Protein AF-A0A6M4A938-F1 (afdb_monomer)

pLDDT: mean 79.96, std 5.41, range [51.84, 86.44]

Solvent-accessible surface area (backbone atoms only — not comparable to full-atom values): 3187 Å² total; per-residue (Å²): 118,51,76,50,72,44,97,87,71,51,30,32,40,38,33,78,48,61,55,93,91,40,81,45,73,48,72,72,43,48,50,78,88,49,49,74,64,59,48,49,50,55,49,50,56,54,49,63,72,51,74,116

Sequence (52 aa):
MYLSVNANGARYSHMAYRLNQRRNTLASGKYPDISLLHARDQRMAARELTAS

Organism: NCBI:txid2495591

InterPro domains:
  IPR025166 Integrase, DNA-binding domain [PF13356] (1-51)
  IPR038488 Integrase, DNA-binding domain superfamily [G3DSA:3.30.160.390] (1-52)

Foldseek 3Di:
DDWDQDPVRWIWDKDWDAAPNDIDIDTLGTPPVPPPVSSVVVVVVVVVVRPD

Nearest PDB structures (foldseek):
  3rmp-assembly1_C  TM=9.339E-01  e=4.266E-04  Yersinia pestis
  3jtz-assembly1_A  TM=8.886E-01  e=1.362E-03  Yersinia pestis
  3ju0-assembly1_A  TM=9.017E-01  e=2.769E-03  Pectobacterium atrosepticum
  4u1e-assembly1_G  TM=5.613E-01  e=8.611E-01  Saccharomyces cerevisiae S288C
  2d35-assembly1_A  TM=3.351E-01  e=4.912E+00  Escherichia coli

Radius of gyration: 11.85 Å; Cα contacts (8 Å, |Δi|>4): 65; chains: 1; bounding box: 28×15×31 Å

Structure (mmCIF, N/CA/C/O backbone):
data_AF-A0A6M4A938-F1
#
_entry.id   AF-A0A6M4A938-F1
#
loop_
_atom_site.group_PDB
_atom_site.id
_atom_site.type_symbol
_atom_site.label_atom_id
_atom_site.label_alt_id
_atom_site.label_comp_id
_atom_site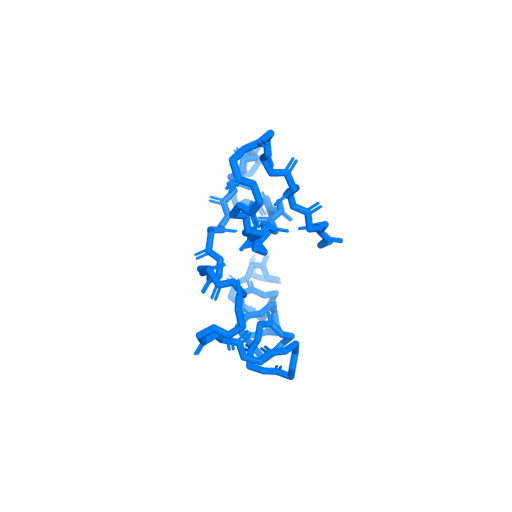.label_asym_id
_atom_site.label_entity_id
_atom_site.label_seq_id
_atom_site.pdbx_PDB_ins_code
_atom_site.Cartn_x
_atom_site.Cartn_y
_atom_site.Cartn_z
_atom_site.occupancy
_atom_site.B_iso_or_equiv
_atom_site.auth_seq_id
_atom_site.auth_comp_id
_atom_site.auth_asym_id
_atom_site.auth_atom_id
_atom_site.pdbx_PDB_model_num
ATOM 1 N N . MET A 1 1 ? -1.404 7.846 -1.554 1.00 74.56 1 MET A N 1
ATOM 2 C CA . MET A 1 1 ? -1.069 6.627 -2.318 1.00 74.56 1 MET A CA 1
ATOM 3 C C . MET A 1 1 ? -0.045 7.034 -3.352 1.00 74.56 1 MET A C 1
ATOM 5 O O . MET A 1 1 ? -0.247 8.073 -3.969 1.00 74.56 1 MET A O 1
ATOM 9 N N . TYR A 1 2 ? 1.041 6.283 -3.483 1.00 77.94 2 TYR A N 1
ATOM 10 C CA . TYR A 1 2 ? 2.098 6.549 -4.455 1.00 77.94 2 TYR A CA 1
ATOM 11 C C . TYR A 1 2 ? 2.541 5.237 -5.100 1.00 77.94 2 TYR A C 1
ATOM 13 O O . TYR A 1 2 ? 2.441 4.168 -4.493 1.00 77.94 2 TYR A O 1
ATOM 21 N N . LEU A 1 3 ? 3.011 5.328 -6.340 1.00 81.25 3 LEU A N 1
ATOM 22 C CA . LEU A 1 3 ? 3.591 4.202 -7.055 1.00 81.25 3 LEU A CA 1
ATOM 23 C C . LEU A 1 3 ? 5.107 4.262 -6.872 1.00 81.25 3 LEU A C 1
ATOM 25 O O . LEU A 1 3 ? 5.741 5.218 -7.308 1.00 81.25 3 LEU A O 1
ATOM 29 N N . SER A 1 4 ? 5.678 3.262 -6.210 1.00 81.94 4 SER A N 1
ATOM 30 C CA . SER A 1 4 ? 7.128 3.090 -6.162 1.00 81.94 4 SER A CA 1
ATOM 31 C C . SER A 1 4 ? 7.559 2.383 -7.432 1.00 81.94 4 SER A C 1
ATOM 33 O O . SER A 1 4 ? 7.112 1.264 -7.686 1.00 81.94 4 SER A O 1
ATOM 35 N N . VAL A 1 5 ? 8.402 3.030 -8.229 1.00 83.69 5 VAL A N 1
ATOM 36 C CA . VAL A 1 5 ? 9.001 2.438 -9.425 1.00 83.69 5 VAL A CA 1
ATOM 37 C C . VAL A 1 5 ? 10.451 2.118 -9.094 1.00 83.69 5 VAL A C 1
ATOM 39 O O . VAL A 1 5 ? 11.236 3.018 -8.811 1.00 83.69 5 VAL A O 1
ATOM 42 N N . ASN A 1 6 ? 10.791 0.835 -9.085 1.00 83.81 6 ASN A N 1
ATOM 43 C CA . ASN A 1 6 ? 12.152 0.382 -8.830 1.00 83.81 6 ASN A CA 1
ATOM 44 C C . ASN A 1 6 ? 12.971 0.414 -10.128 1.00 83.81 6 ASN A C 1
ATOM 46 O O . ASN A 1 6 ? 12.421 0.290 -11.222 1.00 83.81 6 ASN A O 1
ATOM 50 N N . ALA A 1 7 ? 14.298 0.510 -10.005 1.00 85.00 7 ALA A N 1
ATOM 51 C CA . ALA A 1 7 ? 15.218 0.530 -11.150 1.00 85.00 7 ALA A CA 1
ATOM 52 C C . ALA A 1 7 ? 15.123 -0.730 -12.037 1.00 85.00 7 ALA A C 1
ATOM 54 O O . ALA A 1 7 ? 15.420 -0.678 -13.223 1.00 85.00 7 ALA A O 1
ATOM 55 N N . ASN A 1 8 ? 14.648 -1.850 -11.482 1.00 84.06 8 ASN A N 1
ATOM 56 C CA . ASN A 1 8 ? 14.374 -3.093 -12.210 1.00 84.06 8 ASN A CA 1
ATOM 57 C C . ASN A 1 8 ? 13.017 -3.100 -12.954 1.00 84.06 8 ASN A C 1
ATOM 59 O O . ASN A 1 8 ? 12.590 -4.144 -13.440 1.00 84.06 8 ASN A O 1
ATOM 63 N N . GLY A 1 9 ? 12.300 -1.971 -12.995 1.00 79.62 9 GLY A N 1
ATOM 64 C CA . GLY A 1 9 ? 10.997 -1.831 -13.653 1.00 79.62 9 GLY A CA 1
ATOM 65 C C . GLY A 1 9 ? 9.806 -2.344 -12.838 1.00 79.62 9 GLY A C 1
ATOM 66 O O . GLY A 1 9 ? 8.657 -2.188 -13.260 1.00 79.62 9 GLY A O 1
ATOM 67 N N . ALA A 1 10 ? 10.037 -2.925 -11.656 1.00 81.06 10 ALA A N 1
ATOM 68 C CA . ALA A 1 10 ? 8.954 -3.348 -10.781 1.00 81.06 10 ALA A CA 1
ATOM 69 C C . ALA A 1 10 ? 8.231 -2.126 -10.201 1.00 81.06 10 ALA A C 1
ATOM 71 O O . ALA A 1 10 ? 8.848 -1.198 -9.675 1.00 81.06 10 ALA A O 1
ATOM 72 N N . ARG A 1 11 ? 6.902 -2.136 -10.296 1.00 83.12 11 ARG A N 1
ATOM 73 C CA . ARG A 1 11 ? 6.040 -1.051 -9.833 1.00 83.12 11 ARG A CA 1
ATOM 74 C C . ARG A 1 11 ? 5.204 -1.550 -8.671 1.00 83.12 11 ARG A C 1
ATOM 76 O O . ARG A 1 11 ? 4.508 -2.545 -8.820 1.0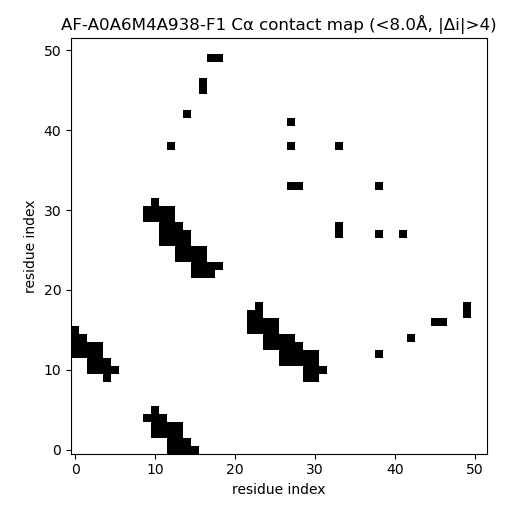0 83.12 11 ARG A O 1
ATOM 83 N N . TYR A 1 12 ? 5.255 -0.869 -7.537 1.00 80.31 12 TYR A N 1
ATOM 84 C CA . TYR A 1 12 ? 4.537 -1.262 -6.329 1.00 80.31 12 TYR A CA 1
ATOM 85 C C . TYR A 1 12 ? 3.654 -0.129 -5.842 1.00 80.31 12 TYR A C 1
ATOM 87 O O . TYR A 1 12 ? 4.123 0.993 -5.626 1.00 80.31 12 TYR A O 1
ATOM 95 N N . SER A 1 13 ? 2.375 -0.425 -5.646 1.00 79.06 13 SER A N 1
ATOM 96 C CA . SER A 1 13 ? 1.451 0.529 -5.049 1.00 79.06 13 SER A CA 1
ATOM 97 C C . SER A 1 13 ? 1.594 0.502 -3.532 1.00 79.06 13 SER A C 1
ATOM 99 O O . SER A 1 13 ? 1.326 -0.517 -2.895 1.00 79.06 13 SER A O 1
ATOM 101 N N . HIS A 1 14 ? 1.990 1.638 -2.960 1.00 81.19 14 HIS A N 1
ATOM 102 C CA . HIS A 1 14 ? 2.109 1.815 -1.520 1.00 81.19 14 HIS A CA 1
ATOM 103 C C . HIS A 1 14 ? 1.135 2.879 -1.014 1.00 81.19 14 HIS A C 1
ATOM 105 O O . HIS A 1 14 ? 0.893 3.928 -1.634 1.00 81.19 14 HIS A O 1
ATOM 111 N N . MET A 1 15 ? 0.608 2.634 0.180 1.00 81.81 15 MET A N 1
ATOM 112 C CA . MET A 1 15 ? -0.241 3.569 0.893 1.00 81.81 15 MET A CA 1
ATOM 113 C C . MET A 1 15 ? 0.231 3.724 2.333 1.00 81.81 15 MET A C 1
ATOM 115 O O . MET A 1 15 ? 0.173 2.792 3.124 1.00 81.81 15 MET A O 1
ATOM 119 N N . ALA A 1 16 ? 0.635 4.939 2.695 1.00 81.38 16 ALA A N 1
ATOM 120 C CA . ALA A 1 16 ? 0.818 5.291 4.094 1.00 81.38 16 ALA A CA 1
ATOM 121 C C . ALA A 1 16 ? -0.546 5.537 4.761 1.00 81.38 16 ALA A C 1
ATOM 123 O O . ALA A 1 16 ? -1.390 6.241 4.199 1.00 81.38 16 ALA A O 1
ATOM 124 N N . TYR A 1 17 ? -0.734 4.993 5.959 1.00 82.38 17 TYR A N 1
ATOM 125 C CA . TYR A 1 17 ? -1.880 5.237 6.836 1.00 82.38 17 TYR A CA 1
ATOM 126 C C . TYR A 1 17 ? -1.397 5.417 8.282 1.00 82.38 17 TYR A C 1
ATOM 128 O O . TYR A 1 17 ? -0.223 5.187 8.590 1.00 82.38 17 TYR A O 1
ATOM 136 N N . ARG A 1 18 ? -2.274 5.897 9.167 1.00 79.62 18 ARG A N 1
ATOM 137 C CA . ARG A 1 18 ? -1.954 6.117 10.582 1.00 79.62 18 ARG A CA 1
ATOM 138 C C . ARG A 1 18 ? -2.971 5.416 11.454 1.00 79.62 18 ARG A C 1
ATOM 140 O O . ARG A 1 18 ? -4.101 5.862 11.476 1.00 79.62 18 ARG A O 1
ATOM 147 N N . LEU A 1 19 ? -2.557 4.397 12.192 1.00 81.25 19 LEU A N 1
ATOM 148 C CA . LEU A 1 19 ? -3.401 3.707 13.165 1.00 81.25 19 LEU A CA 1
ATOM 149 C C . LEU A 1 19 ? -2.767 3.871 14.546 1.00 81.25 19 LEU A C 1
ATOM 151 O O . LEU A 1 19 ? -1.558 3.676 14.676 1.00 81.25 19 LEU A O 1
ATOM 155 N N . ASN A 1 20 ? -3.548 4.252 15.560 1.00 81.31 20 ASN A N 1
ATOM 156 C CA . ASN A 1 20 ? -3.067 4.446 16.937 1.00 81.31 20 ASN A CA 1
ATOM 157 C C . ASN A 1 20 ? -1.831 5.364 17.022 1.00 81.31 20 ASN A C 1
ATOM 159 O O . ASN A 1 20 ? -0.828 5.025 17.642 1.00 81.31 20 ASN A O 1
ATOM 163 N N . GLN A 1 21 ? -1.865 6.498 16.311 1.00 81.94 21 GLN A N 1
ATOM 164 C CA . GLN A 1 21 ? -0.754 7.459 16.174 1.00 81.94 21 GLN A CA 1
ATOM 165 C C . GLN A 1 21 ? 0.548 6.916 15.546 1.00 81.94 21 GLN A C 1
ATOM 167 O O . GLN A 1 21 ? 1.504 7.669 15.356 1.00 81.94 21 GLN A O 1
ATOM 172 N N . ARG A 1 22 ? 0.585 5.650 15.113 1.00 85.06 22 ARG A N 1
ATOM 173 C CA . ARG A 1 22 ? 1.720 5.056 14.403 1.00 85.06 22 ARG A CA 1
ATOM 174 C C . ARG A 1 22 ? 1.518 5.139 12.894 1.00 85.06 22 ARG A C 1
ATOM 176 O O . ARG A 1 22 ? 0.475 4.758 12.364 1.00 85.06 22 ARG A O 1
ATOM 183 N N . ARG A 1 23 ? 2.539 5.618 12.179 1.00 83.56 23 ARG A N 1
ATOM 184 C CA . ARG A 1 23 ? 2.569 5.593 10.711 1.00 83.56 23 ARG A CA 1
ATOM 185 C C . ARG A 1 23 ? 2.929 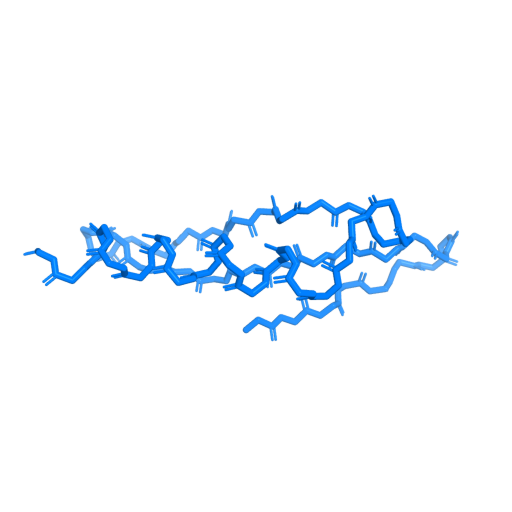4.187 10.236 1.00 83.56 23 ARG A C 1
ATOM 187 O O . ARG A 1 23 ? 4.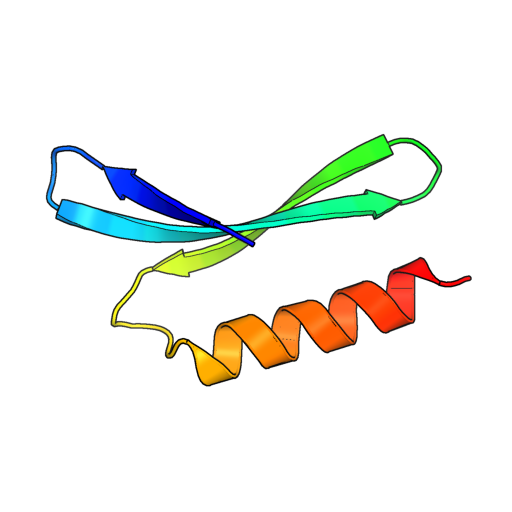016 3.705 10.535 1.00 83.56 23 ARG A O 1
ATOM 194 N N . ASN A 1 24 ? 2.047 3.592 9.444 1.00 84.31 24 ASN A N 1
ATOM 195 C CA . ASN A 1 24 ? 2.256 2.305 8.793 1.00 84.31 24 ASN A CA 1
ATOM 196 C C . ASN A 1 24 ? 2.158 2.466 7.272 1.00 84.31 24 ASN A C 1
ATOM 198 O O . ASN A 1 24 ? 1.579 3.433 6.766 1.00 84.31 24 ASN A O 1
ATOM 202 N N . THR A 1 25 ? 2.728 1.510 6.544 1.00 83.50 25 THR A N 1
ATOM 203 C CA . THR A 1 25 ? 2.676 1.465 5.081 1.00 83.50 25 THR A CA 1
ATOM 204 C C . THR A 1 25 ? 2.047 0.148 4.659 1.00 83.50 25 THR A C 1
ATOM 206 O O . THR A 1 25 ? 2.571 -0.915 4.973 1.00 83.50 25 THR A O 1
ATOM 209 N N . LEU A 1 26 ? 0.931 0.226 3.942 1.00 80.50 26 LEU A N 1
ATOM 210 C CA . LEU A 1 26 ? 0.282 -0.910 3.306 1.00 80.50 26 LEU A CA 1
ATOM 211 C C . LEU A 1 26 ? 0.830 -1.057 1.882 1.00 80.50 26 LEU A C 1
ATOM 213 O O . LEU A 1 26 ? 0.778 -0.105 1.095 1.00 80.50 26 LEU A O 1
ATOM 217 N N . ALA A 1 27 ? 1.354 -2.235 1.553 1.00 78.12 27 ALA A N 1
ATOM 218 C CA . ALA A 1 27 ? 1.683 -2.600 0.183 1.00 78.12 27 ALA A 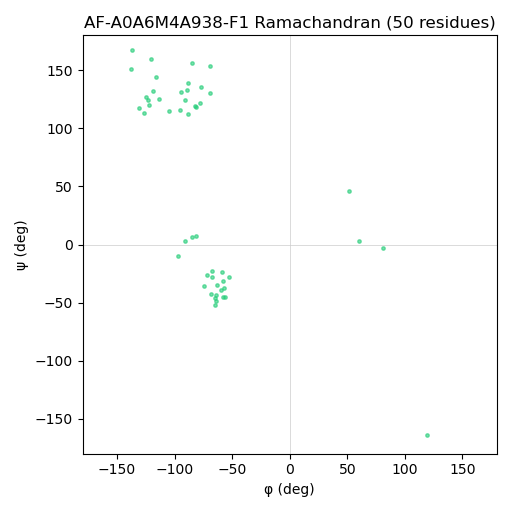CA 1
ATOM 219 C C . ALA A 1 27 ? 0.439 -3.219 -0.460 1.00 78.12 27 ALA A C 1
ATOM 221 O O . ALA A 1 27 ? 0.017 -4.303 -0.071 1.00 78.12 27 ALA A O 1
ATOM 222 N N . SER A 1 28 ? -0.150 -2.527 -1.436 1.00 73.94 28 SER A N 1
ATOM 223 C CA . SER A 1 28 ? -1.289 -3.054 -2.198 1.00 73.94 28 SER A CA 1
ATOM 224 C C . SER A 1 28 ? -0.844 -4.164 -3.150 1.00 73.94 28 SER A C 1
ATOM 226 O O . SER A 1 28 ? -1.643 -5.032 -3.466 1.00 73.94 28 SER A O 1
ATOM 228 N N . GLY A 1 29 ? 0.435 -4.128 -3.562 1.00 76.25 29 GLY A N 1
ATOM 229 C CA . GLY A 1 29 ? 1.171 -5.137 -4.332 1.00 76.25 29 GLY A CA 1
ATOM 230 C C . GLY A 1 29 ? 1.694 -4.625 -5.687 1.00 76.25 29 GLY A C 1
ATOM 231 O O . GLY A 1 29 ? 1.844 -3.410 -5.873 1.00 76.25 29 GLY A O 1
ATOM 232 N N . LYS A 1 30 ? 2.076 -5.541 -6.592 1.00 79.62 30 LYS A N 1
ATOM 233 C CA . LYS A 1 30 ? 2.848 -5.241 -7.813 1.00 79.62 30 LYS A CA 1
ATOM 234 C C . LYS A 1 30 ? 1.939 -4.910 -9.003 1.00 79.62 30 LYS A C 1
ATOM 236 O O . LYS A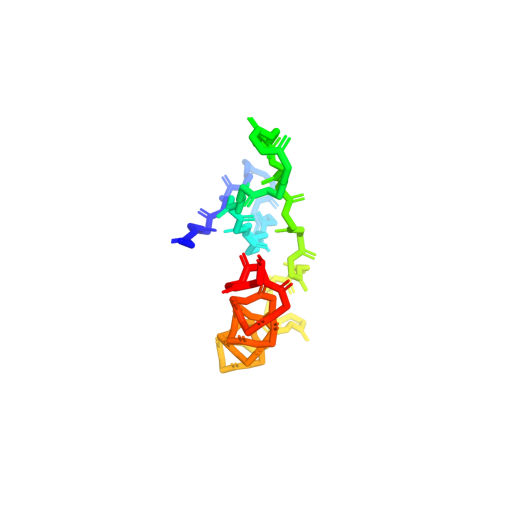 1 30 ? 0.986 -5.610 -9.297 1.00 79.62 30 LYS A O 1
ATOM 241 N N . TYR A 1 31 ? 2.241 -3.837 -9.715 1.00 71.81 31 TYR A N 1
ATOM 242 C CA . TYR A 1 31 ? 1.600 -3.482 -10.977 1.00 71.81 31 TYR A CA 1
ATOM 243 C C . TYR A 1 31 ? 2.360 -4.146 -12.143 1.00 71.81 31 TYR A C 1
ATOM 245 O O . TYR A 1 31 ? 3.597 -4.095 -12.146 1.00 71.81 31 TYR A O 1
ATOM 253 N N . PRO A 1 32 ? 1.683 -4.693 -13.172 1.00 78.06 32 PRO A N 1
ATOM 254 C CA . PRO A 1 32 ? 0.246 -4.611 -13.456 1.00 78.06 32 PRO A CA 1
ATOM 255 C C . PRO A 1 32 ? -0.602 -5.742 -12.856 1.00 78.06 32 PRO A C 1
ATOM 257 O O . PRO A 1 32 ? -1.807 -5.742 -13.089 1.00 78.06 32 PRO A O 1
ATOM 260 N N . ASP A 1 33 ? -0.005 -6.660 -12.087 1.00 78.81 33 ASP A N 1
ATOM 261 C CA . ASP A 1 33 ? -0.700 -7.813 -11.480 1.00 78.81 33 ASP A CA 1
ATOM 262 C C . ASP A 1 33 ? -1.944 -7.384 -10.682 1.00 78.81 33 ASP A C 1
ATOM 264 O O . ASP A 1 33 ? -2.920 -8.122 -10.575 1.00 78.81 33 ASP A O 1
ATOM 268 N N . ILE A 1 34 ? -1.928 -6.153 -10.163 1.00 75.50 34 ILE A N 1
ATOM 269 C CA . ILE A 1 34 ? -3.032 -5.537 -9.438 1.00 75.50 34 ILE A CA 1
ATOM 270 C C . ILE A 1 34 ? -3.415 -4.227 -10.118 1.00 75.50 34 ILE A C 1
ATOM 272 O O . ILE A 1 34 ? -2.588 -3.325 -10.302 1.00 75.50 34 ILE A O 1
ATOM 276 N N . SER A 1 35 ? -4.691 -4.111 -10.485 1.00 79.69 35 SER A N 1
ATOM 277 C CA . SER A 1 35 ? -5.204 -2.915 -11.143 1.00 79.69 35 SER A CA 1
ATOM 278 C C . SER A 1 35 ? -5.244 -1.719 -10.185 1.00 79.69 35 SER A C 1
ATOM 280 O O . SER A 1 35 ? -5.393 -1.850 -8.966 1.00 79.69 35 SER A O 1
ATOM 282 N N . LEU A 1 36 ? -5.156 -0.512 -10.751 1.00 77.44 36 LEU A N 1
ATOM 283 C CA . LEU A 1 36 ? -5.289 0.739 -9.996 1.00 77.44 36 LEU A CA 1
ATOM 284 C C . LEU A 1 36 ? -6.627 0.839 -9.253 1.00 77.44 36 LEU A C 1
ATOM 286 O O . LEU A 1 36 ? -6.684 1.471 -8.201 1.00 77.44 36 LEU A O 1
ATOM 290 N N . LEU A 1 37 ? -7.686 0.238 -9.804 1.00 82.69 37 LEU A N 1
ATOM 291 C CA . LEU A 1 37 ? -9.004 0.190 -9.179 1.00 82.69 37 LEU A CA 1
ATOM 292 C C . LEU A 1 37 ? -8.951 -0.631 -7.888 1.00 82.69 37 LEU A C 1
ATOM 294 O O . LEU A 1 37 ? -9.256 -0.108 -6.8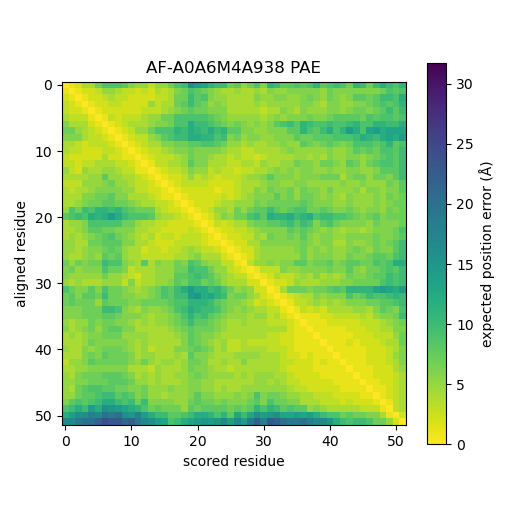23 1.00 82.69 37 LEU A O 1
ATOM 298 N N . HIS A 1 38 ? -8.418 -1.851 -7.959 1.00 82.31 38 HIS A N 1
ATOM 299 C CA . HIS A 1 38 ? -8.312 -2.740 -6.802 1.00 82.31 38 HIS A CA 1
ATOM 300 C C . HIS A 1 38 ? -7.467 -2.127 -5.672 1.00 82.31 38 HIS A C 1
ATOM 302 O O . HIS A 1 38 ? -7.803 -2.206 -4.492 1.00 82.31 38 HIS A O 1
ATOM 308 N N . ALA A 1 39 ? -6.379 -1.441 -6.030 1.00 81.38 39 ALA A N 1
ATOM 309 C CA . ALA A 1 39 ? -5.546 -0.745 -5.056 1.00 81.38 39 ALA A CA 1
ATOM 310 C C . ALA A 1 39 ? -6.265 0.461 -4.404 1.00 81.38 39 ALA A C 1
ATOM 312 O O . ALA A 1 39 ? -5.970 0.817 -3.259 1.00 81.38 39 ALA A O 1
ATOM 313 N N . ARG A 1 40 ? -7.222 1.095 -5.101 1.00 84.25 40 ARG A N 1
ATOM 314 C CA . ARG A 1 40 ? -8.088 2.144 -4.531 1.00 84.25 40 ARG A CA 1
ATOM 315 C C . ARG A 1 40 ? -9.151 1.568 -3.599 1.00 84.25 40 ARG A C 1
ATOM 317 O O . ARG A 1 40 ? -9.410 2.198 -2.575 1.00 84.25 40 ARG A O 1
ATOM 324 N N . ASP A 1 41 ? -9.694 0.394 -3.901 1.00 86.44 41 ASP A N 1
ATOM 325 C CA . ASP A 1 41 ? -10.671 -0.283 -3.041 1.00 86.44 41 ASP A CA 1
ATO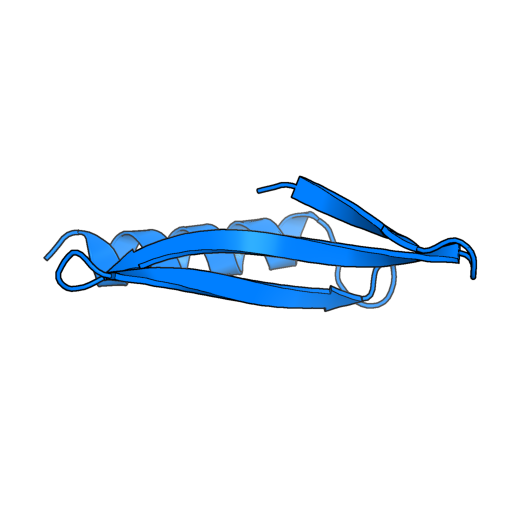M 326 C C . ASP A 1 41 ? -10.030 -0.687 -1.707 1.00 86.44 41 ASP A C 1
ATOM 328 O O . ASP A 1 41 ? -10.535 -0.341 -0.638 1.00 86.44 41 ASP A O 1
ATOM 332 N N . GLN A 1 42 ? -8.829 -1.278 -1.749 1.00 82.25 42 GLN A N 1
ATOM 333 C CA . GLN A 1 42 ? -8.045 -1.583 -0.542 1.00 82.25 42 GLN A CA 1
ATOM 334 C C . GLN A 1 42 ? -7.760 -0.335 0.307 1.00 82.25 42 GLN A C 1
ATOM 336 O O . GLN A 1 42 ? -7.791 -0.387 1.537 1.00 82.25 42 GLN A O 1
ATOM 341 N N . ARG A 1 43 ? -7.514 0.816 -0.334 1.00 82.06 43 ARG A N 1
ATOM 342 C CA . ARG A 1 43 ? -7.363 2.099 0.368 1.00 82.06 43 ARG A CA 1
ATOM 343 C C . ARG A 1 43 ? -8.646 2.513 1.078 1.00 82.06 43 ARG A C 1
ATOM 345 O O . ARG A 1 43 ? -8.557 3.068 2.172 1.00 82.06 43 ARG A O 1
ATOM 352 N N . MET A 1 44 ? -9.800 2.362 0.432 1.00 85.12 44 MET A N 1
ATOM 353 C CA . MET A 1 44 ? -11.081 2.745 1.027 1.00 85.12 44 MET A CA 1
ATOM 354 C C . MET A 1 44 ? -11.382 1.888 2.252 1.00 85.12 44 MET A C 1
ATOM 356 O O . MET A 1 44 ? -11.580 2.455 3.323 1.00 85.12 44 MET A O 1
ATOM 360 N N . ALA A 1 45 ? -11.249 0.567 2.131 1.00 84.19 45 ALA A N 1
ATOM 361 C CA . ALA A 1 45 ? -11.401 -0.353 3.256 1.00 84.19 45 ALA A CA 1
ATOM 362 C C . ALA A 1 45 ? -10.449 -0.008 4.418 1.00 84.19 45 ALA A C 1
ATOM 364 O O . ALA A 1 45 ? -10.861 0.093 5.570 1.00 84.19 45 ALA A O 1
ATOM 365 N N . ALA A 1 46 ? 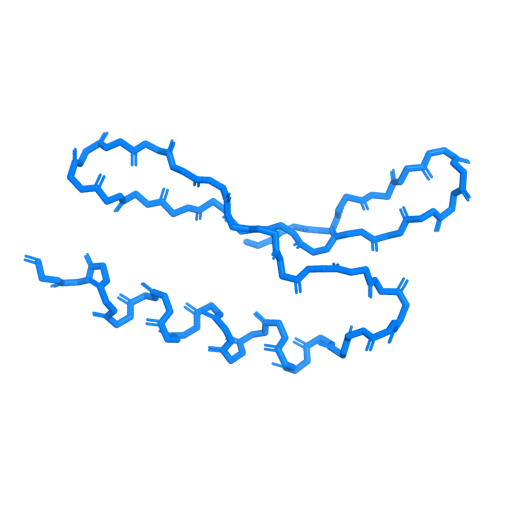-9.172 0.267 4.124 1.00 80.00 46 ALA A N 1
ATOM 366 C CA . ALA A 1 46 ? -8.215 0.670 5.155 1.00 80.00 46 ALA A CA 1
ATOM 367 C C . ALA A 1 46 ? -8.588 2.008 5.823 1.00 80.00 46 ALA A C 1
ATOM 369 O O . ALA A 1 46 ? -8.355 2.181 7.017 1.00 80.00 46 ALA A O 1
ATOM 370 N N . ARG A 1 47 ? -9.162 2.966 5.079 1.00 81.19 47 ARG A N 1
ATOM 371 C CA . ARG A 1 47 ? -9.620 4.249 5.638 1.00 81.19 47 ARG A CA 1
ATOM 372 C C . ARG A 1 47 ? -10.817 4.085 6.561 1.00 81.19 47 ARG A C 1
ATOM 374 O O . ARG A 1 47 ? -10.811 4.711 7.613 1.00 81.19 47 ARG A O 1
ATOM 381 N N . GLU A 1 48 ? -11.790 3.263 6.187 1.00 83.69 48 GLU A N 1
ATOM 382 C CA . GLU A 1 48 ? -12.945 2.958 7.039 1.00 83.69 48 GLU A CA 1
ATOM 383 C C . GLU A 1 48 ? -12.498 2.361 8.376 1.00 83.69 48 GLU A C 1
ATOM 385 O O . GLU A 1 48 ? -12.909 2.838 9.428 1.00 83.69 48 GLU A O 1
ATOM 390 N N . LEU A 1 49 ? -11.556 1.413 8.346 1.00 79.31 49 LEU A N 1
ATOM 391 C CA . LEU A 1 49 ? -11.015 0.775 9.553 1.00 79.31 49 LEU A CA 1
ATOM 392 C C . LEU A 1 49 ? -10.195 1.713 10.450 1.00 79.31 49 LEU A C 1
ATOM 394 O O . LEU A 1 49 ? -10.003 1.428 11.626 1.00 79.31 49 LEU A O 1
ATOM 398 N N . THR A 1 50 ? -9.663 2.803 9.897 1.00 70.38 50 THR A N 1
ATOM 399 C CA . THR A 1 50 ? -8.782 3.731 10.623 1.00 70.38 50 THR A CA 1
ATOM 400 C C . THR A 1 50 ? -9.534 4.951 11.174 1.00 70.38 50 THR A C 1
ATOM 402 O O . THR A 1 50 ? -8.961 5.740 11.916 1.00 70.38 50 THR A O 1
ATOM 405 N N . ALA A 1 51 ? -10.799 5.145 10.791 1.00 68.50 51 ALA A N 1
ATOM 406 C CA . ALA A 1 51 ? -11.613 6.290 11.201 1.00 68.50 51 ALA A CA 1
ATOM 407 C C . ALA A 1 51 ? -12.324 6.109 12.562 1.00 68.50 51 ALA A C 1
ATOM 409 O O . ALA A 1 51 ? -13.129 6.963 12.927 1.00 68.50 51 ALA A O 1
ATOM 410 N N . SER A 1 52 ? -12.044 5.022 13.293 1.00 51.84 52 SER A N 1
ATOM 411 C CA . SER A 1 52 ? -12.449 4.807 14.696 1.00 51.84 52 SER A CA 1
ATOM 412 C C . SER A 1 52 ? -11.319 5.171 15.650 1.00 51.84 52 SER A C 1
ATOM 414 O O . SER A 1 52 ? -11.626 5.768 16.702 1.00 51.84 52 SER A O 1
#

Mean predicted aligned error: 5.62 Å

Secondary structure (DSSP, 8-state):
-EEEE-TTS-EEEEEEEEETTEEEEEEEEEETTS-HHHHHHHHHHHHHHH--